Protein AF-A0A660CBE4-F1 (afdb_monomer)

Organism: NCBI:txid43354

Sequence (73 aa):
MIESDESVVALDRKLLFRYVRQLDCDTLEYRHLRAREEPLLAVPDALAWCWHRGGHWRKRVASLVSDVQRITE

Structure (mmCIF, N/CA/C/O backbone):
data_AF-A0A660CBE4-F1
#
_entry.id   AF-A0A660CBE4-F1
#
loop_
_atom_site.group_PDB
_atom_site.id
_atom_site.type_symbol
_atom_site.label_atom_id
_atom_site.label_alt_id
_atom_site.label_comp_id
_atom_site.label_asym_id
_atom_site.label_entity_id
_atom_site.label_seq_id
_atom_site.pdbx_PDB_ins_code
_atom_site.Cartn_x
_atom_site.Cartn_y
_atom_site.Cartn_z
_atom_site.occupancy
_atom_site.B_iso_or_equiv
_atom_site.auth_seq_id
_atom_site.auth_comp_id
_atom_site.auth_asym_id
_atom_site.auth_atom_id
_atom_site.pdbx_PDB_model_num
ATOM 1 N N . MET A 1 1 ? 0.741 1.773 -1.475 1.00 50.69 1 MET A N 1
ATOM 2 C CA . MET A 1 1 ? 0.961 0.958 -0.259 1.00 50.69 1 MET A CA 1
ATOM 3 C C . MET A 1 1 ? 1.170 1.902 0.917 1.00 50.69 1 MET A C 1
ATOM 5 O O . MET A 1 1 ? 2.100 2.694 0.864 1.00 50.69 1 MET A O 1
ATOM 9 N N . ILE A 1 2 ? 0.306 1.886 1.936 1.00 57.94 2 ILE A N 1
ATOM 10 C CA . ILE A 1 2 ? 0.539 2.679 3.155 1.00 57.94 2 ILE A CA 1
ATOM 11 C C . ILE A 1 2 ? 1.346 1.794 4.104 1.00 57.94 2 ILE A C 1
ATOM 13 O O . ILE A 1 2 ? 0.868 0.746 4.531 1.00 57.94 2 ILE A O 1
ATOM 17 N N . GLU A 1 3 ? 2.601 2.160 4.351 1.00 58.09 3 GLU A N 1
ATOM 18 C CA . GLU A 1 3 ? 3.444 1.457 5.314 1.00 58.09 3 GLU A CA 1
ATOM 19 C C . GLU A 1 3 ? 2.940 1.756 6.730 1.00 58.09 3 GLU A C 1
ATOM 21 O O . GLU A 1 3 ? 2.784 2.913 7.121 1.00 58.09 3 GLU A O 1
ATOM 26 N N . SER A 1 4 ? 2.629 0.705 7.484 1.00 63.81 4 SER A N 1
ATOM 27 C CA . SER A 1 4 ? 2.175 0.819 8.866 1.00 63.81 4 SER A CA 1
ATOM 28 C C . SER A 1 4 ? 3.388 0.936 9.782 1.00 63.81 4 SER A C 1
ATOM 30 O O . SER A 1 4 ? 4.123 -0.037 9.956 1.00 63.81 4 SER A O 1
ATOM 32 N N . ASP A 1 5 ? 3.574 2.091 10.415 1.00 70.25 5 ASP A N 1
ATOM 33 C CA . ASP A 1 5 ? 4.517 2.209 11.524 1.00 70.25 5 ASP A CA 1
ATOM 34 C C . ASP A 1 5 ? 3.943 1.478 12.748 1.00 70.25 5 ASP A C 1
ATOM 36 O O . ASP A 1 5 ? 2.932 1.878 13.336 1.00 70.25 5 ASP A O 1
ATOM 40 N N . GLU A 1 6 ? 4.581 0.373 13.132 1.00 69.25 6 GLU A N 1
ATOM 41 C CA . GLU A 1 6 ? 4.139 -0.492 14.228 1.00 69.25 6 GLU A CA 1
ATOM 42 C C . GLU A 1 6 ? 4.082 0.253 15.577 1.00 69.25 6 GLU A C 1
ATOM 44 O O . GLU A 1 6 ? 3.261 -0.083 16.438 1.00 69.25 6 GLU A O 1
ATOM 49 N N . SER A 1 7 ? 4.872 1.323 15.737 1.00 71.00 7 SER A N 1
ATOM 50 C CA . SER A 1 7 ? 4.835 2.191 16.918 1.00 71.00 7 SER A CA 1
ATOM 51 C C . SER A 1 7 ? 3.564 3.052 16.986 1.00 71.00 7 SER A C 1
ATOM 53 O O . SER A 1 7 ? 3.024 3.271 18.075 1.00 71.00 7 SER A O 1
ATOM 55 N N . VAL A 1 8 ? 3.021 3.461 15.834 1.00 78.38 8 VAL A N 1
ATOM 56 C CA . VAL A 1 8 ? 1.787 4.259 15.721 1.00 78.38 8 VAL A CA 1
ATOM 57 C C . VAL A 1 8 ? 0.550 3.374 15.878 1.00 78.38 8 VAL A C 1
ATOM 59 O O . VAL A 1 8 ? -0.399 3.746 16.567 1.00 78.38 8 VAL A O 1
ATOM 62 N N . VAL A 1 9 ? 0.591 2.142 15.360 1.00 82.31 9 VAL A N 1
ATOM 63 C CA . VAL A 1 9 ? -0.528 1.183 15.448 1.00 82.31 9 VAL A CA 1
ATOM 64 C C . VAL A 1 9 ? -0.943 0.904 16.898 1.00 82.31 9 VAL A C 1
ATOM 66 O O . VAL A 1 9 ? -2.133 0.763 17.197 1.00 82.31 9 VAL A O 1
ATOM 69 N N . ALA A 1 10 ? 0.017 0.822 17.824 1.00 82.44 10 ALA A N 1
ATOM 70 C CA . ALA A 1 10 ? -0.274 0.593 19.239 1.00 82.44 10 ALA A CA 1
ATOM 71 C C . ALA A 1 10 ? -0.998 1.783 19.895 1.00 82.44 10 ALA A C 1
ATOM 73 O O . ALA A 1 10 ? -1.872 1.579 20.746 1.00 82.44 10 ALA A O 1
ATOM 74 N N . LEU A 1 11 ? -0.643 3.013 19.510 1.00 85.56 11 LEU A N 1
ATOM 75 C CA . LEU A 1 11 ? -1.304 4.230 19.978 1.00 85.56 11 LEU A CA 1
ATOM 76 C C . LEU A 1 11 ? -2.720 4.337 19.401 1.00 85.56 11 LEU A C 1
ATOM 78 O O . LEU A 1 11 ? -3.669 4.527 20.164 1.00 85.56 11 LEU A O 1
ATOM 82 N N . ASP A 1 12 ? -2.872 4.119 18.095 1.00 85.50 12 ASP A N 1
ATOM 83 C CA . ASP A 1 12 ? -4.162 4.170 17.402 1.00 85.50 12 ASP A CA 1
ATOM 84 C C . ASP A 1 12 ? -5.159 3.177 17.991 1.00 85.50 12 ASP A C 1
ATOM 86 O O . ASP A 1 12 ? -6.292 3.542 18.300 1.00 85.50 12 ASP A O 1
ATOM 90 N N . ARG A 1 13 ? -4.732 1.936 18.258 1.00 86.06 13 ARG A N 1
ATOM 91 C CA . ARG A 1 13 ? -5.589 0.931 18.908 1.00 86.06 13 ARG A CA 1
ATOM 92 C C . ARG A 1 13 ? -6.106 1.394 20.269 1.00 86.06 13 ARG A C 1
ATOM 94 O O . ARG A 1 13 ? -7.275 1.173 20.584 1.00 86.06 13 ARG A O 1
ATOM 101 N N . LYS A 1 14 ? -5.261 2.044 21.078 1.00 88.75 14 LYS A N 1
ATOM 102 C CA . LYS A 1 14 ? -5.669 2.579 22.389 1.00 88.75 14 LYS A CA 1
ATOM 103 C C . LYS A 1 14 ? -6.674 3.721 22.244 1.00 88.75 14 LYS A C 1
ATOM 105 O O . LYS A 1 14 ? -7.624 3.787 23.024 1.00 88.75 14 LYS A O 1
ATOM 110 N N . LEU A 1 15 ? -6.468 4.609 21.272 1.00 90.38 15 LEU A N 1
ATOM 111 C CA . LEU A 1 15 ? -7.373 5.727 21.005 1.00 90.38 15 LEU A CA 1
ATOM 112 C C . LEU A 1 15 ? -8.723 5.236 20.479 1.00 90.38 15 LEU A C 1
ATOM 114 O O . LEU A 1 15 ? -9.756 5.599 21.036 1.00 90.38 15 LEU A O 1
ATOM 118 N N . LEU A 1 16 ? -8.717 4.354 19.480 1.00 89.06 16 LEU A N 1
ATOM 119 C CA . LEU A 1 16 ? -9.927 3.770 18.904 1.00 89.06 16 LEU A CA 1
ATOM 120 C C . LEU A 1 16 ? -10.753 3.040 19.961 1.00 89.06 16 LEU A C 1
ATOM 122 O O . LEU A 1 16 ? -11.950 3.283 20.063 1.00 89.06 16 LEU A O 1
ATOM 126 N N . PHE A 1 17 ? -10.120 2.229 20.815 1.00 87.56 17 PHE A N 1
ATOM 127 C CA . PHE A 1 17 ? -10.820 1.550 21.908 1.00 87.56 17 PHE A CA 1
ATOM 128 C C . PHE A 1 17 ? -11.511 2.531 22.866 1.00 87.56 17 PHE A C 1
ATOM 130 O O . PHE A 1 17 ? -12.649 2.307 23.280 1.00 87.56 17 PHE A O 1
ATOM 137 N N . ARG A 1 18 ? -10.835 3.634 23.214 1.00 90.38 18 ARG A N 1
ATOM 138 C CA . ARG A 1 18 ? -11.405 4.675 24.078 1.00 90.38 18 ARG A CA 1
ATOM 139 C C . ARG A 1 18 ? -12.620 5.333 23.422 1.00 90.38 18 ARG A C 1
ATOM 141 O O . ARG A 1 18 ? -13.652 5.463 24.074 1.00 90.38 18 ARG A O 1
ATOM 148 N N . TYR A 1 19 ? -12.499 5.735 22.159 1.00 91.81 19 TYR A N 1
ATOM 149 C CA . TYR A 1 19 ? -13.563 6.452 21.459 1.00 91.81 19 TYR A CA 1
ATOM 150 C C . TYR A 1 19 ? -14.760 5.567 21.128 1.00 91.81 19 TYR A C 1
ATOM 152 O O . TYR A 1 19 ? -15.887 6.013 21.299 1.00 91.81 19 TYR A O 1
ATOM 160 N N . VAL A 1 20 ? -14.535 4.308 20.746 1.00 92.00 20 VAL A N 1
ATOM 161 C CA . VAL A 1 20 ? -15.608 3.329 20.515 1.00 92.00 20 VAL A CA 1
ATOM 162 C C . VAL A 1 20 ? -16.498 3.191 21.746 1.00 92.00 20 VAL A C 1
ATOM 164 O O . VAL A 1 20 ? -17.715 3.268 21.626 1.00 92.00 20 VAL A O 1
ATOM 167 N N . ARG A 1 21 ? -15.899 3.082 22.940 1.00 87.50 21 ARG A N 1
ATOM 168 C CA . ARG A 1 21 ? -16.661 3.018 24.195 1.00 87.50 21 ARG A CA 1
ATOM 169 C C . ARG A 1 21 ? -17.350 4.325 24.559 1.00 87.50 21 ARG A C 1
ATOM 171 O O . ARG A 1 21 ? -18.438 4.297 25.113 1.00 87.50 21 ARG A O 1
ATOM 178 N N . GLN A 1 22 ? -16.714 5.464 24.296 1.00 92.62 22 GLN A N 1
ATOM 179 C CA . GLN A 1 22 ? -17.317 6.768 24.575 1.00 92.62 22 GLN A CA 1
ATOM 180 C C . GLN A 1 22 ? -18.529 7.047 23.674 1.00 92.62 22 GLN A C 1
ATOM 182 O O . GLN A 1 22 ? -19.456 7.730 24.098 1.00 92.62 22 GLN A O 1
ATOM 187 N N . LEU A 1 23 ? -18.499 6.550 22.438 1.00 91.69 23 LEU A N 1
ATOM 188 C CA . LEU A 1 23 ? -19.524 6.779 21.421 1.00 91.69 23 LEU A CA 1
ATOM 189 C C . LEU A 1 23 ? -20.557 5.646 21.329 1.00 91.69 23 LEU A C 1
ATOM 191 O O . LEU A 1 23 ? -21.404 5.705 20.444 1.00 91.69 23 LEU A O 1
ATOM 195 N N . ASP A 1 24 ? -20.478 4.636 22.205 1.00 89.69 24 ASP A N 1
ATOM 196 C CA . ASP A 1 24 ? -21.354 3.452 22.208 1.00 89.69 24 ASP A CA 1
ATOM 197 C C . ASP A 1 24 ? -21.429 2.766 20.825 1.00 89.69 24 ASP A C 1
ATOM 199 O O . ASP A 1 24 ? -22.488 2.424 20.302 1.00 89.69 24 ASP A O 1
ATOM 203 N N . CYS A 1 25 ? -20.268 2.649 20.168 1.00 85.69 25 CYS A N 1
ATOM 204 C CA . CYS A 1 25 ? -20.147 2.238 18.770 1.00 85.69 25 CYS A CA 1
ATOM 205 C C . CYS A 1 25 ? -19.611 0.804 18.635 1.00 85.69 25 CYS A C 1
ATOM 207 O O . CYS A 1 25 ? -18.473 0.582 18.220 1.00 85.69 25 CYS A O 1
ATOM 209 N N . ASP A 1 26 ? -20.437 -0.190 18.948 1.00 82.12 26 ASP A N 1
ATOM 210 C CA . ASP A 1 26 ? -20.011 -1.600 18.992 1.00 82.12 26 ASP A CA 1
ATOM 211 C C . ASP A 1 26 ? -19.751 -2.243 17.617 1.00 82.12 26 ASP A C 1
ATOM 213 O O . ASP A 1 26 ? -19.236 -3.357 17.526 1.00 82.12 26 ASP A O 1
ATOM 217 N N . THR A 1 27 ? -20.082 -1.551 16.524 1.00 85.00 27 THR A N 1
ATOM 218 C CA . TH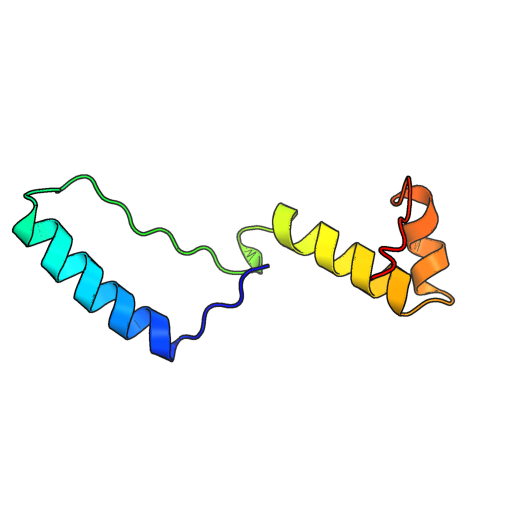R A 1 27 ? -19.959 -2.076 15.155 1.00 85.00 27 THR A CA 1
ATOM 219 C C . THR A 1 27 ? -18.678 -1.651 14.437 1.00 85.00 27 THR A C 1
ATOM 221 O O . THR A 1 27 ? -18.497 -1.999 13.270 1.00 85.00 27 THR A O 1
ATOM 224 N N . LEU A 1 28 ? -17.803 -0.861 15.071 1.00 83.19 28 LEU A N 1
ATOM 225 C CA . LEU A 1 28 ? -16.592 -0.370 14.415 1.00 83.19 28 LEU A CA 1
ATOM 226 C C . LEU A 1 28 ? -15.539 -1.480 14.294 1.00 83.19 28 LEU A C 1
ATOM 228 O O . LEU A 1 28 ? -14.937 -1.900 15.282 1.00 83.19 28 LEU A O 1
ATOM 232 N N . GLU A 1 29 ? -15.245 -1.893 13.064 1.00 80.94 29 GLU A N 1
ATOM 233 C CA . GLU A 1 29 ? -14.116 -2.773 12.770 1.00 80.94 29 GLU A CA 1
ATOM 234 C C . GLU A 1 29 ? -12.902 -1.948 12.315 1.00 80.94 29 GLU A C 1
ATOM 236 O O . GLU A 1 29 ? -12.919 -1.313 11.261 1.00 80.94 29 GLU A O 1
ATOM 241 N N . TYR A 1 30 ? -11.816 -1.976 13.094 1.00 75.81 30 TYR A N 1
ATOM 242 C CA . TYR A 1 30 ? -10.536 -1.413 12.664 1.00 75.81 30 TYR A CA 1
ATOM 243 C C . TYR A 1 30 ? -9.745 -2.447 11.861 1.00 75.81 30 TYR A C 1
ATOM 245 O O . TYR A 1 30 ? -9.124 -3.349 12.431 1.00 75.81 30 TYR A O 1
ATOM 253 N N . ARG A 1 31 ? -9.742 -2.300 10.533 1.00 76.38 31 ARG A N 1
ATOM 254 C CA . ARG A 1 31 ? -8.980 -3.159 9.624 1.00 76.38 31 ARG A CA 1
ATOM 255 C C . ARG A 1 31 ? -7.824 -2.380 9.006 1.00 76.38 31 ARG A C 1
ATOM 257 O O . ARG A 1 31 ? -8.032 -1.495 8.185 1.00 76.38 31 ARG A O 1
ATOM 264 N N . HIS A 1 32 ? -6.605 -2.737 9.399 1.00 73.38 32 HIS A N 1
ATOM 265 C CA . HIS A 1 32 ? -5.377 -2.213 8.809 1.00 73.38 32 HIS A CA 1
ATOM 266 C C . HIS A 1 32 ? -4.679 -3.353 8.066 1.00 73.38 32 HIS A C 1
ATOM 268 O O . HIS A 1 32 ? -4.012 -4.184 8.687 1.00 73.38 32 HIS A O 1
ATOM 274 N N . LEU A 1 33 ? -4.910 -3.443 6.757 1.00 72.50 33 LEU A N 1
ATOM 275 C CA . LEU A 1 33 ? -4.340 -4.493 5.920 1.00 72.50 33 LEU A CA 1
ATOM 276 C C . LEU A 1 33 ? -2.859 -4.210 5.668 1.00 72.50 33 LEU A C 1
ATOM 278 O O . LEU A 1 33 ? -2.454 -3.072 5.439 1.00 72.50 33 LEU A O 1
ATOM 282 N N . ARG A 1 34 ? -2.021 -5.245 5.724 1.00 69.38 34 ARG A N 1
ATOM 283 C CA . ARG A 1 34 ? -0.615 -5.110 5.348 1.00 69.38 34 ARG A CA 1
ATOM 284 C C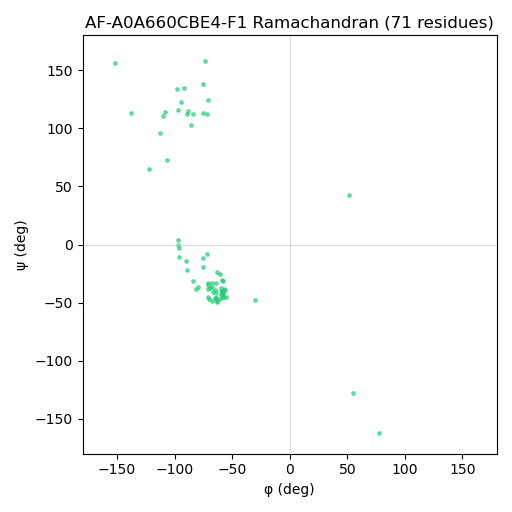 . ARG A 1 34 ? -0.490 -4.994 3.834 1.00 69.38 34 ARG A C 1
ATOM 286 O O . ARG A 1 34 ? -1.273 -5.557 3.082 1.00 69.38 34 ARG A O 1
ATOM 293 N N . ALA A 1 35 ? 0.623 -4.417 3.401 1.00 66.12 35 ALA A N 1
ATOM 294 C CA . ALA A 1 35 ? 1.139 -4.425 2.032 1.00 66.12 35 ALA A CA 1
ATOM 295 C C . ALA A 1 35 ? 0.805 -5.673 1.179 1.00 66.12 35 ALA A C 1
ATOM 297 O O . ALA A 1 3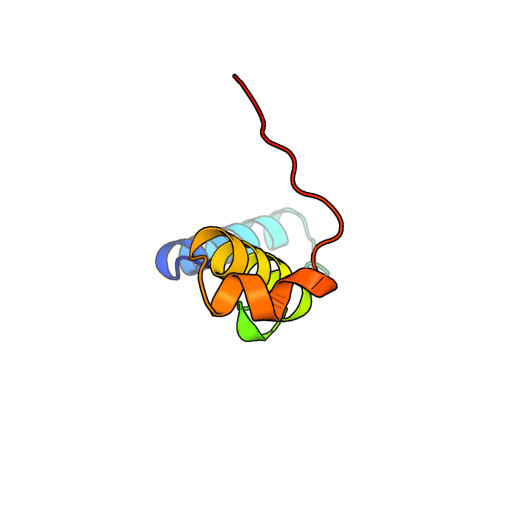5 ? 0.377 -5.558 0.034 1.00 66.12 35 ALA A O 1
ATOM 298 N N . ARG A 1 36 ? 1.013 -6.875 1.735 1.00 68.81 36 ARG A N 1
ATOM 299 C CA . ARG A 1 36 ? 0.778 -8.159 1.045 1.00 68.81 36 ARG A CA 1
ATOM 300 C C . ARG A 1 36 ? -0.702 -8.547 0.924 1.00 68.81 36 ARG A C 1
ATOM 302 O O . ARG A 1 36 ? -1.032 -9.425 0.138 1.00 68.81 36 ARG A O 1
ATOM 309 N N . GLU A 1 37 ? -1.557 -7.954 1.749 1.00 72.69 37 GLU A N 1
ATOM 310 C CA . GLU A 1 37 ? -2.992 -8.237 1.853 1.00 72.69 37 GLU A CA 1
ATOM 311 C C . GLU A 1 37 ? -3.807 -7.352 0.895 1.00 72.69 37 GLU A C 1
ATOM 313 O O . GLU A 1 37 ? -4.948 -7.679 0.586 1.00 72.69 37 GLU A O 1
ATOM 318 N N . GLU A 1 38 ? -3.193 -6.301 0.340 1.00 74.94 38 GLU A N 1
ATOM 319 C CA . GLU A 1 38 ? -3.764 -5.442 -0.705 1.00 74.94 38 GLU A CA 1
ATOM 320 C C . GLU A 1 38 ? -2.868 -5.414 -1.956 1.00 74.94 38 GLU A C 1
ATOM 322 O O . GLU A 1 38 ? -2.325 -4.369 -2.329 1.00 74.94 38 GLU A O 1
ATOM 327 N N . PRO A 1 39 ? -2.695 -6.552 -2.656 1.00 68.50 39 PRO A N 1
ATOM 328 C CA . PRO A 1 39 ? -1.812 -6.625 -3.819 1.00 68.50 39 PRO A CA 1
ATOM 329 C C . PRO A 1 39 ? -2.212 -5.637 -4.924 1.00 68.50 39 PRO A C 1
ATOM 331 O O . PRO A 1 39 ? -1.343 -5.099 -5.606 1.00 68.50 39 PRO A O 1
ATOM 334 N N . LEU A 1 40 ? -3.507 -5.323 -5.054 1.00 77.81 40 LEU A N 1
ATOM 335 C CA . LEU A 1 40 ? -4.002 -4.320 -6.003 1.00 77.81 40 LEU A CA 1
ATOM 336 C C . LEU A 1 40 ? -3.492 -2.899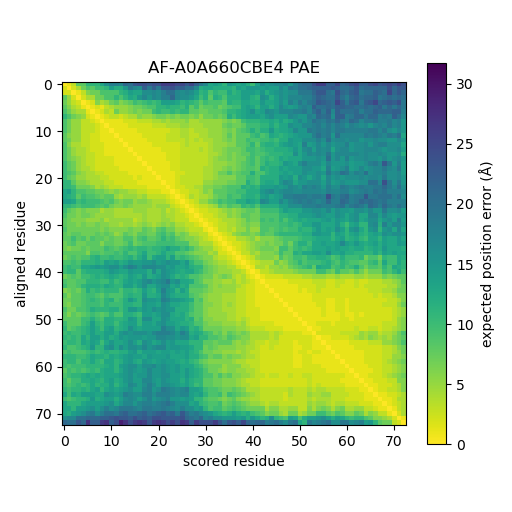 -5.712 1.00 77.81 40 LEU A C 1
ATOM 338 O O . LEU A 1 40 ? -3.409 -2.098 -6.637 1.00 77.81 40 LEU A O 1
ATOM 342 N N . LEU A 1 41 ? -3.103 -2.595 -4.470 1.00 76.56 41 LEU A N 1
ATOM 343 C CA . LEU A 1 41 ? -2.479 -1.319 -4.105 1.00 76.56 41 LEU A CA 1
ATOM 344 C C . LEU A 1 41 ? -0.953 -1.345 -4.234 1.00 76.56 41 LEU A C 1
ATOM 346 O O . LEU A 1 41 ? -0.342 -0.290 -4.364 1.00 76.56 41 LEU A O 1
ATOM 350 N N . ALA A 1 42 ? -0.329 -2.524 -4.200 1.00 80.44 42 ALA A N 1
ATOM 351 C CA . ALA A 1 42 ? 1.119 -2.680 -4.346 1.00 80.44 42 ALA A CA 1
ATOM 352 C C . ALA A 1 42 ? 1.572 -2.710 -5.818 1.00 80.44 42 ALA A C 1
ATOM 354 O O . ALA A 1 42 ? 2.678 -2.280 -6.144 1.00 80.44 42 ALA A O 1
ATOM 355 N N . VAL A 1 43 ? 0.727 -3.223 -6.719 1.00 85.38 43 VAL A N 1
ATOM 356 C CA . VAL A 1 43 ? 1.040 -3.337 -8.153 1.00 85.38 43 VAL A CA 1
ATOM 357 C C . VAL A 1 43 ? 1.317 -1.974 -8.807 1.00 85.38 43 VAL A C 1
ATOM 359 O O . VAL A 1 43 ? 2.339 -1.871 -9.489 1.00 85.38 43 VAL A O 1
ATOM 362 N N . PRO A 1 44 ? 0.503 -0.917 -8.601 1.00 86.38 44 PRO A N 1
ATOM 363 C CA . PRO A 1 44 ? 0.793 0.406 -9.154 1.00 86.38 44 PRO A CA 1
ATOM 364 C C . PRO A 1 44 ? 2.156 0.955 -8.709 1.00 86.38 44 PRO A C 1
ATOM 366 O O . PRO A 1 44 ? 2.916 1.443 -9.545 1.00 86.38 44 PRO A O 1
ATOM 369 N N . ASP A 1 45 ? 2.510 0.793 -7.430 1.00 84.75 45 ASP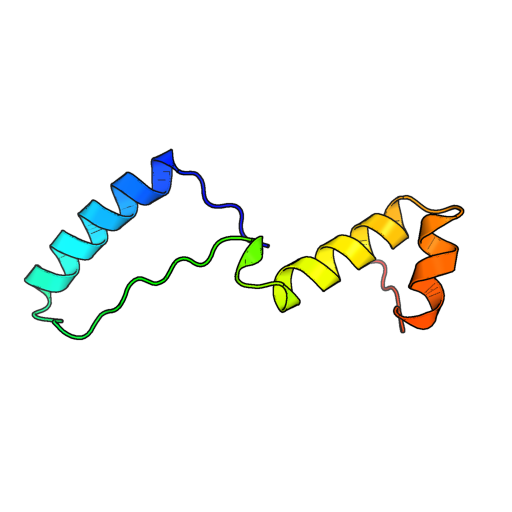 A N 1
ATOM 370 C CA . ASP A 1 45 ? 3.805 1.228 -6.889 1.00 84.75 45 ASP A CA 1
ATOM 371 C C . ASP A 1 45 ? 4.974 0.466 -7.538 1.00 84.75 45 ASP A C 1
ATOM 373 O O . ASP A 1 45 ? 5.987 1.054 -7.925 1.00 84.75 45 ASP A O 1
ATOM 377 N N . ALA A 1 46 ? 4.824 -0.848 -7.733 1.00 89.06 46 ALA A N 1
ATOM 378 C CA . ALA A 1 46 ? 5.828 -1.672 -8.402 1.00 89.06 46 ALA A CA 1
ATOM 379 C C . ALA A 1 46 ? 6.009 -1.289 -9.884 1.00 89.06 46 ALA A C 1
ATOM 381 O O . ALA A 1 46 ? 7.142 -1.254 -10.381 1.00 89.06 46 ALA A O 1
ATOM 382 N N . LEU A 1 47 ? 4.916 -0.973 -10.590 1.00 92.31 47 LEU A N 1
ATOM 383 C CA . LEU A 1 47 ? 4.957 -0.482 -11.971 1.00 92.31 47 LEU A CA 1
ATOM 384 C C . LEU A 1 47 ? 5.651 0.881 -12.048 1.00 92.31 47 LEU A C 1
ATOM 386 O O . LEU A 1 47 ? 6.543 1.057 -12.882 1.00 92.31 47 LEU A O 1
ATOM 390 N N . ALA A 1 48 ? 5.309 1.806 -11.148 1.00 90.88 48 ALA A N 1
ATOM 391 C CA . ALA A 1 48 ? 5.942 3.118 -11.055 1.00 90.88 48 ALA A CA 1
ATOM 392 C C . ALA A 1 48 ? 7.452 3.002 -10.788 1.00 90.88 48 ALA A C 1
ATOM 394 O O . ALA A 1 48 ? 8.255 3.650 -11.463 1.00 90.88 48 ALA A O 1
ATOM 395 N N . TRP A 1 49 ? 7.866 2.114 -9.879 1.00 92.88 49 TRP A N 1
ATOM 396 C CA . TRP A 1 49 ? 9.281 1.858 -9.608 1.00 92.88 49 TRP A CA 1
ATOM 397 C C . TRP A 1 49 ? 10.014 1.259 -10.813 1.00 92.88 49 TRP A C 1
ATOM 399 O O . TRP A 1 49 ? 11.092 1.732 -11.178 1.00 92.88 49 TRP A O 1
ATOM 409 N N . CYS A 1 50 ? 9.435 0.249 -11.476 1.00 95.75 50 CYS A N 1
ATOM 410 C CA . CYS A 1 50 ? 10.010 -0.339 -12.693 1.00 95.75 50 CYS A CA 1
ATOM 411 C C 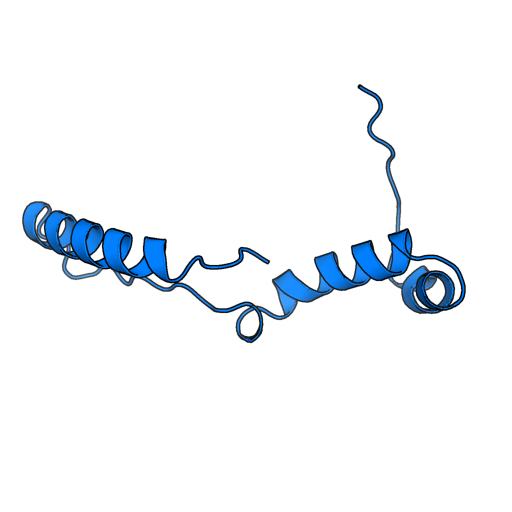. CYS A 1 50 ? 10.160 0.710 -13.797 1.00 95.75 50 CYS A C 1
ATOM 413 O O . CYS A 1 50 ? 11.173 0.735 -14.507 1.00 95.75 50 CYS A O 1
ATOM 415 N N . TRP A 1 51 ? 9.161 1.586 -13.920 1.00 94.44 51 TRP A N 1
ATOM 416 C CA . TRP A 1 51 ? 9.196 2.701 -14.843 1.00 94.44 51 TRP A CA 1
ATOM 417 C C . TRP A 1 51 ? 10.316 3.673 -14.488 1.00 94.44 51 TRP A C 1
ATOM 419 O O . TRP A 1 51 ? 11.102 3.996 -15.371 1.00 94.44 51 TRP A O 1
ATOM 429 N N . HIS A 1 52 ? 10.453 4.105 -13.233 1.00 92.69 52 HIS A N 1
ATOM 430 C CA . HIS A 1 52 ? 11.510 5.027 -12.804 1.00 92.69 52 HIS A CA 1
ATOM 431 C C . HIS A 1 52 ? 12.916 4.423 -12.963 1.00 92.69 52 HIS A C 1
ATOM 433 O O . HIS A 1 52 ? 13.787 5.058 -13.557 1.00 92.69 52 HIS A O 1
ATOM 439 N N . ARG A 1 53 ? 13.117 3.164 -12.538 1.00 95.38 53 ARG A N 1
ATOM 440 C CA . ARG A 1 53 ? 14.398 2.437 -12.630 1.00 95.38 53 ARG A CA 1
ATOM 441 C C . ARG A 1 53 ? 14.926 2.323 -14.064 1.00 95.38 53 ARG A C 1
ATOM 443 O O . ARG A 1 53 ? 16.138 2.296 -14.268 1.00 95.38 53 ARG A O 1
ATOM 450 N N . GLY A 1 54 ? 14.043 2.252 -15.061 1.00 93.38 54 GLY A N 1
ATOM 451 C CA . GLY A 1 54 ? 14.437 2.284 -16.469 1.00 93.38 54 GLY A CA 1
ATOM 452 C C . GLY A 1 54 ? 15.011 0.965 -17.004 1.00 93.38 54 GLY A C 1
ATOM 453 O O . GLY A 1 54 ? 14.802 -0.122 -16.455 1.00 93.38 54 GLY A O 1
ATOM 454 N N . GLY A 1 55 ? 15.714 1.061 -18.137 1.00 95.00 55 GLY A N 1
ATOM 455 C CA . GLY A 1 55 ? 16.422 -0.054 -18.767 1.00 95.00 55 GLY A CA 1
ATOM 456 C C . GLY A 1 55 ? 15.531 -1.265 -19.050 1.00 95.00 55 GLY A C 1
ATOM 457 O O . GLY A 1 55 ? 14.476 -1.163 -19.678 1.00 95.00 55 GLY A O 1
ATOM 458 N N . HIS A 1 56 ? 15.975 -2.430 -18.588 1.00 96.44 56 HIS A N 1
ATOM 459 C CA . HIS A 1 56 ? 15.261 -3.688 -18.774 1.00 96.44 56 HIS A CA 1
ATOM 460 C C . HIS A 1 56 ? 13.894 -3.724 -18.072 1.00 96.44 56 HIS A C 1
ATOM 462 O O . HIS A 1 56 ? 12.954 -4.315 -18.600 1.00 96.44 56 HIS A O 1
ATOM 468 N N . TRP A 1 57 ? 13.765 -3.062 -16.919 1.00 95.12 57 TRP A N 1
ATOM 469 C CA . TRP A 1 57 ? 12.530 -3.045 -16.133 1.00 95.12 57 TRP A CA 1
ATOM 470 C C . TRP A 1 57 ? 11.444 -2.217 -16.805 1.00 95.12 57 TRP A C 1
ATOM 472 O O . TRP A 1 57 ? 10.336 -2.717 -16.982 1.00 95.12 57 TRP A O 1
ATOM 482 N N . ARG A 1 58 ? 11.781 -1.020 -17.304 1.00 95.38 58 ARG A N 1
ATOM 483 C CA . ARG A 1 58 ? 10.838 -0.197 -18.079 1.00 95.38 58 ARG A CA 1
ATOM 484 C C . ARG A 1 58 ? 10.338 -0.925 -19.327 1.00 95.38 58 ARG A C 1
ATOM 486 O O . ARG A 1 58 ? 9.146 -0.893 -19.598 1.00 95.38 58 ARG A O 1
ATOM 493 N N . LYS A 1 59 ? 11.212 -1.644 -20.046 1.00 95.88 59 LYS A N 1
ATOM 494 C CA . LYS A 1 59 ? 10.810 -2.441 -21.223 1.00 95.88 59 LYS A CA 1
ATOM 495 C C . LYS A 1 59 ? 9.773 -3.517 -20.887 1.00 95.88 59 LYS A C 1
ATOM 497 O O . LYS A 1 59 ? 8.884 -3.757 -21.691 1.00 95.88 59 LYS A O 1
ATOM 502 N N . ARG A 1 60 ? 9.877 -4.153 -19.714 1.00 95.00 60 ARG A N 1
ATOM 503 C CA . ARG A 1 60 ? 8.936 -5.201 -19.282 1.00 95.00 60 ARG A CA 1
ATOM 504 C C . ARG A 1 60 ? 7.553 -4.673 -18.929 1.00 95.00 60 ARG A C 1
ATOM 506 O O . ARG A 1 60 ? 6.578 -5.373 -19.155 1.00 95.00 60 ARG A O 1
ATOM 513 N N . VAL A 1 61 ? 7.479 -3.473 -18.359 1.00 95.44 61 VAL A N 1
ATOM 514 C CA . VAL A 1 61 ? 6.208 -2.879 -17.917 1.00 95.44 61 VAL A CA 1
ATOM 515 C C . VAL A 1 61 ? 5.603 -1.927 -18.946 1.00 95.44 61 VAL A C 1
ATOM 517 O O . VAL A 1 61 ? 4.511 -1.421 -18.728 1.00 95.44 61 VAL A O 1
ATOM 520 N N . ALA A 1 62 ? 6.284 -1.690 -20.072 1.00 94.75 62 ALA A N 1
ATOM 521 C CA . ALA A 1 62 ? 5.883 -0.698 -21.066 1.00 94.75 62 ALA A CA 1
ATOM 522 C C . ALA A 1 62 ? 4.458 -0.905 -21.601 1.00 94.75 62 ALA A C 1
ATOM 524 O O . ALA A 1 62 ? 3.736 0.066 -21.765 1.00 94.75 62 ALA A O 1
ATOM 525 N N . SER A 1 63 ? 4.031 -2.153 -21.819 1.00 95.62 63 SER A N 1
ATOM 526 C CA . SER A 1 63 ? 2.673 -2.463 -22.291 1.00 95.62 63 SER A CA 1
ATOM 527 C C . SER A 1 63 ? 1.590 -2.321 -21.217 1.00 95.62 63 SER A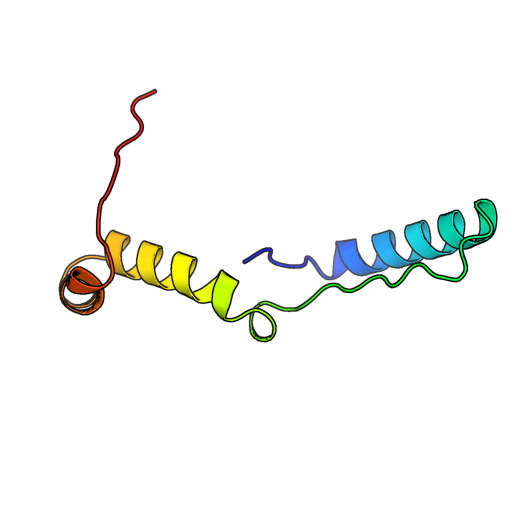 C 1
ATOM 529 O O . SER A 1 63 ? 0.410 -2.385 -21.539 1.00 95.62 63 SER A O 1
ATOM 531 N N . LEU A 1 64 ? 1.979 -2.174 -19.947 1.00 94.06 64 LEU A N 1
ATOM 532 C CA . LEU A 1 64 ? 1.068 -2.012 -18.811 1.00 94.06 64 LEU A CA 1
ATOM 533 C C . LEU A 1 64 ? 0.860 -0.535 -18.443 1.00 94.06 64 LEU A C 1
ATOM 535 O O . LEU A 1 64 ? -0.014 -0.233 -17.637 1.00 94.06 64 LEU A O 1
ATOM 539 N N . VAL A 1 65 ? 1.660 0.377 -19.004 1.00 92.50 65 VAL A N 1
ATOM 540 C CA . VAL A 1 65 ? 1.599 1.818 -18.733 1.00 92.50 65 VAL A CA 1
ATOM 541 C C . VAL A 1 65 ? 1.027 2.523 -19.956 1.00 92.50 65 VAL A C 1
ATOM 543 O O . VAL A 1 65 ? 1.653 2.537 -21.012 1.00 92.50 65 VAL A O 1
ATOM 546 N N . SER A 1 66 ? -0.162 3.106 -19.815 1.00 93.25 66 SER A N 1
AT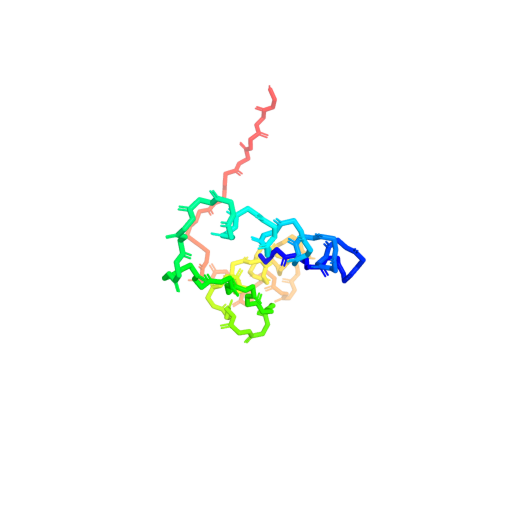OM 547 C CA . SER A 1 66 ? -0.846 3.794 -20.915 1.00 93.25 66 SER A CA 1
ATOM 548 C C . SER A 1 66 ? -0.347 5.220 -21.144 1.00 93.25 66 SER A C 1
ATOM 550 O O . SER A 1 66 ? -0.253 5.649 -22.288 1.00 93.25 66 SER A O 1
ATOM 552 N N . ASP A 1 67 ? -0.042 5.955 -20.073 1.00 92.00 67 ASP A N 1
ATOM 553 C CA . ASP A 1 67 ? 0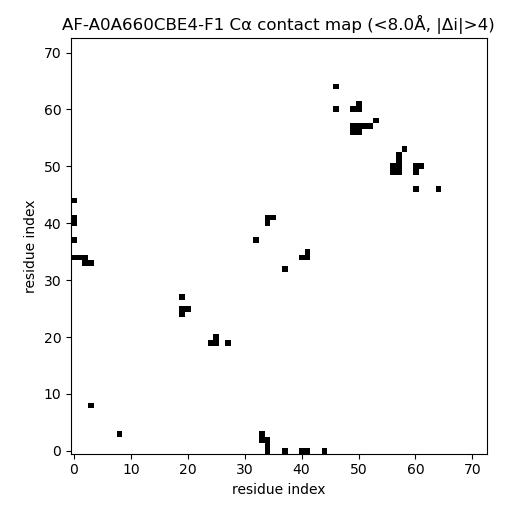.391 7.352 -20.140 1.00 92.00 67 ASP A CA 1
ATOM 554 C C . ASP A 1 67 ? 1.293 7.707 -18.949 1.00 92.00 67 ASP A C 1
ATOM 556 O O . ASP A 1 67 ? 1.233 7.066 -17.896 1.00 92.00 67 ASP A O 1
ATOM 560 N N . VAL A 1 68 ? 2.138 8.727 -19.120 1.00 90.62 68 VAL A N 1
ATOM 561 C CA . VAL A 1 68 ? 3.009 9.272 -18.073 1.00 90.62 68 VAL A CA 1
ATOM 562 C C . VAL A 1 68 ? 2.994 10.788 -18.139 1.00 90.62 68 VAL A C 1
ATOM 564 O O . VAL A 1 68 ? 3.557 11.391 -19.053 1.00 90.62 68 VAL A O 1
ATOM 567 N N . GLN A 1 69 ? 2.428 11.404 -17.107 1.00 92.06 69 GLN A N 1
ATOM 568 C CA . GLN A 1 69 ? 2.344 12.854 -17.006 1.00 92.06 69 GLN A CA 1
ATOM 569 C C . GLN A 1 69 ? 3.459 13.406 -16.125 1.00 92.06 69 GLN A C 1
ATOM 571 O O . GLN A 1 69 ? 3.745 12.888 -15.044 1.00 92.06 69 GLN A O 1
ATOM 576 N N . ARG A 1 70 ? 4.105 14.469 -16.604 1.00 90.12 70 ARG A N 1
ATOM 577 C CA . ARG A 1 70 ? 5.042 15.259 -15.806 1.00 90.12 70 ARG A CA 1
ATOM 578 C C . ARG A 1 70 ? 4.277 16.427 -15.216 1.00 90.12 70 ARG A C 1
ATOM 580 O O . ARG A 1 70 ? 3.694 17.210 -15.958 1.00 90.12 70 ARG A O 1
ATOM 587 N N . ILE A 1 71 ? 4.295 16.522 -13.897 1.00 89.19 71 ILE A N 1
ATOM 588 C CA . ILE A 1 71 ? 3.754 17.671 -13.184 1.00 89.19 71 ILE A CA 1
ATOM 589 C C . ILE A 1 71 ? 4.904 18.674 -13.081 1.00 89.19 71 ILE A C 1
ATOM 591 O O . ILE A 1 71 ? 5.939 18.360 -12.496 1.00 89.19 71 ILE A O 1
ATOM 595 N N . THR A 1 72 ? 4.756 19.823 -13.732 1.00 82.94 72 THR A N 1
ATOM 596 C CA . THR A 1 72 ? 5.653 20.974 -13.562 1.00 82.94 72 THR A CA 1
ATOM 597 C C . THR A 1 72 ? 5.053 21.851 -12.461 1.00 82.94 72 THR A C 1
ATOM 599 O O . THR A 1 72 ? 3.835 22.032 -12.471 1.00 82.94 72 THR A O 1
ATOM 602 N N . GLU A 1 73 ? 5.874 22.316 -11.514 1.00 63.06 73 GLU A N 1
ATOM 603 C CA . GLU A 1 73 ? 5.469 23.240 -10.431 1.00 63.06 73 GLU A CA 1
ATOM 604 C C . GLU A 1 73 ? 4.913 24.573 -10.949 1.00 63.06 73 GLU A C 1
ATOM 606 O O . GLU A 1 73 ? 5.402 25.056 -12.000 1.00 63.06 73 GLU A O 1
#

Radius of gyration: 19.08 Å; Cα contacts (8 Å, |Δi|>4): 30; chains: 1; bounding box: 38×32×47 Å

pLDDT: mean 84.04, std 10.8, range [50.69, 96.44]

Foldseek 3Di:
DDADDPVVVVVVVVVCVVVCVVVVPPPDDDDDDDPVRPVVVVVVVQLVVLCVVDDPSCVVCVVVDDDDDDDDD

Mean predicted aligned error: 9.23 Å

Solvent-accessible surface area (backbone atoms only — not comparable to full-atom values): 4713 Å² total; per-residue (Å²): 98,74,83,78,56,70,76,53,52,59,51,50,53,55,52,50,57,52,49,33,64,75,66,74,43,91,81,73,78,88,82,83,73,53,59,84,73,41,51,84,48,37,50,59,55,53,50,53,46,30,50,71,75,30,73,74,46,24,65,73,46,47,89,78,54,93,79,86,86,82,86,78,132

Secondary structure (DSSP, 8-state):
-----HHHHHHHHHHHHHHHHHTT-TT-------TTT-HHHHHHHHHHHHHHH-HHHHHHHGGG---------